Protein AF-A0A367ZP19-F1 (afdb_monomer)

Secondary structure (DSSP, 8-state):
-----------------SS-HHHHHHHHHSSSTTSS-------------------SS-----------S--EEEEEEEEETTT--B-TT-EEEEEETTEEEEEEE--TTSEEEEEEEPSEEEEEEE-TT-SSB--EEEEEEE---TT---EEE--EEEPB-

Nearest PDB structures (foldseek):
  4v4d-assembly1_B  TM=8.999E-01  e=9.297E-07  Pelobacter acidigallici
  8bdw-assembly1_H-2  TM=8.308E-01  e=8.104E-06  Lactiplantibacillus plantarum
  3is1-assembly1_X  TM=8.082E-01  e=1.141E-05  Staphylococcus saprophyticus subsp. saprophyticus ATCC 15305 = NCTC 7292
  1nkg-assembly1_A  TM=7.065E-01  e=1.114E-04  Aspergillus aculeatus
  2xhn-assembly2_A  TM=7.073E-01  e=1.180E-04  Aspergillus aculeatus

Organism: NCBI:txid2268124

Mean predicted aligned error: 18.34 Å

Radius of gyration: 28.97 Å; Cα contacts (8 Å, |Δi|>4): 233; chains: 1; bounding box: 70×67×67 Å

pLDDT: mean 71.38, std 22.92, range [34.75, 97.69]

Sequence (161 aa):
MPMKETAIFLQGDIMLGNRQHLIRLALGLFAIALFASILIGCKETRNELPVGVFTANGDYSPKHAVVGSGSYLIYGTVLASGTLAPAEAITVSLLSDGILIDKTRTSSDGTYFFDNLGQGTYDLRFAEDSTVFKSKTIYLSLFETSGVSPVLNYNILLEKR

Structure (mmCIF, N/CA/C/O backbone):
data_AF-A0A367ZP19-F1
#
_entry.id   AF-A0A367ZP19-F1
#
loop_
_atom_site.group_PDB
_atom_site.id
_atom_site.type_symbol
_atom_site.label_atom_id
_atom_site.label_alt_id
_atom_site.label_comp_id
_atom_site.label_asym_id
_atom_site.label_entity_id
_atom_site.label_seq_id
_atom_site.pdbx_PDB_ins_code
_atom_site.Cartn_x
_atom_site.Cartn_y
_atom_site.Cartn_z
_atom_site.occupancy
_atom_site.B_iso_or_equiv
_atom_site.auth_seq_id
_atom_site.auth_comp_id
_atom_site.auth_asym_id
_atom_site.auth_atom_id
_atom_site.pdbx_PDB_model_num
ATOM 1 N N . MET A 1 1 ? 38.537 12.573 46.830 1.00 44.69 1 MET A N 1
ATOM 2 C CA . MET A 1 1 ? 38.051 13.506 45.791 1.00 44.69 1 MET A CA 1
ATOM 3 C C . MET A 1 1 ? 36.544 13.313 45.661 1.00 44.69 1 MET A C 1
ATOM 5 O O . MET A 1 1 ? 36.154 12.254 45.186 1.00 44.69 1 MET A O 1
ATOM 9 N N . PRO A 1 2 ? 35.709 14.226 46.189 1.00 43.09 2 PRO A N 1
ATOM 10 C CA . PRO A 1 2 ? 34.251 14.090 46.180 1.00 43.09 2 PRO A CA 1
ATOM 11 C C . PRO A 1 2 ? 33.565 14.957 45.102 1.00 43.09 2 PRO A C 1
ATOM 13 O O . PRO A 1 2 ? 34.181 15.862 44.547 1.00 43.09 2 PRO A O 1
ATOM 16 N N . MET A 1 3 ? 32.257 14.711 44.944 1.00 34.75 3 MET A N 1
ATOM 17 C CA . MET A 1 3 ? 31.202 15.524 44.310 1.00 34.75 3 MET A CA 1
ATOM 18 C C . MET A 1 3 ? 30.982 15.413 42.793 1.00 34.75 3 MET A C 1
ATOM 20 O O . MET A 1 3 ? 31.764 15.910 41.989 1.00 34.75 3 MET A O 1
ATOM 24 N N . LYS A 1 4 ? 29.780 14.940 42.423 1.00 42.25 4 LYS A N 1
ATOM 25 C CA . LYS A 1 4 ? 28.610 15.830 42.265 1.00 42.25 4 LYS A CA 1
ATOM 26 C C . LYS A 1 4 ? 27.297 15.074 42.503 1.00 42.25 4 LYS A C 1
ATOM 28 O O . LYS A 1 4 ? 26.779 14.378 41.639 1.00 42.25 4 LYS A O 1
ATOM 33 N N . GLU A 1 5 ? 26.791 15.248 43.717 1.00 38.66 5 GLU A N 1
ATOM 34 C CA . GLU A 1 5 ? 25.384 15.115 44.088 1.00 38.66 5 GLU A CA 1
ATOM 35 C C . GLU A 1 5 ? 24.611 16.243 43.385 1.00 38.66 5 GLU A C 1
ATOM 37 O O . GLU A 1 5 ? 25.019 17.403 43.459 1.00 38.66 5 GLU A O 1
ATOM 42 N N . THR A 1 6 ? 23.529 15.926 42.671 1.00 42.78 6 THR A N 1
ATOM 43 C CA . THR A 1 6 ? 22.635 16.948 42.102 1.00 42.78 6 THR A CA 1
ATOM 44 C C . THR A 1 6 ? 21.457 17.100 43.051 1.00 42.78 6 THR A C 1
ATOM 46 O O . THR A 1 6 ? 20.494 16.339 42.997 1.00 42.78 6 THR A O 1
ATOM 49 N N . ALA A 1 7 ? 21.597 18.043 43.981 1.00 39.69 7 ALA A N 1
ATOM 50 C CA . ALA A 1 7 ? 20.577 18.388 44.955 1.00 39.69 7 ALA A CA 1
ATOM 51 C C . ALA A 1 7 ? 19.449 19.199 44.298 1.00 39.69 7 ALA A C 1
ATOM 53 O O . ALA A 1 7 ? 19.670 20.228 43.662 1.00 39.69 7 ALA A O 1
ATOM 54 N N . ILE A 1 8 ? 18.228 18.720 44.505 1.00 45.62 8 ILE A N 1
ATOM 55 C CA . ILE A 1 8 ? 16.966 19.444 44.359 1.00 45.62 8 ILE A CA 1
ATOM 56 C C . ILE A 1 8 ? 16.932 20.530 45.439 1.00 45.62 8 ILE A C 1
ATOM 58 O O . ILE A 1 8 ? 16.858 20.209 46.623 1.00 45.62 8 ILE A O 1
ATOM 62 N N . PHE A 1 9 ? 17.002 21.804 45.047 1.00 39.47 9 PHE A N 1
ATOM 63 C CA . PHE A 1 9 ? 16.859 22.925 45.976 1.00 39.47 9 PHE A CA 1
ATOM 64 C C . PHE A 1 9 ? 15.556 23.672 45.694 1.00 39.47 9 PHE A C 1
ATOM 66 O O . PHE A 1 9 ? 15.410 24.374 44.693 1.00 39.47 9 PHE A O 1
ATOM 73 N N . LEU A 1 10 ? 14.598 23.465 46.596 1.00 46.38 10 LEU A N 1
ATOM 74 C CA . LEU A 1 10 ? 13.432 24.314 46.777 1.00 46.38 10 LEU A CA 1
ATOM 75 C C . LEU A 1 10 ? 13.851 25.600 47.505 1.00 46.38 10 LEU A C 1
ATOM 77 O O . LEU A 1 10 ? 14.621 25.551 48.457 1.00 46.38 10 LEU A O 1
ATOM 81 N N . GLN A 1 11 ? 13.227 26.704 47.084 1.00 43.25 11 GLN A N 1
ATOM 82 C CA . GLN A 1 11 ? 13.079 28.000 47.763 1.00 43.25 11 GLN A CA 1
ATOM 83 C C . GLN A 1 11 ? 14.290 28.937 47.861 1.00 43.25 11 GLN A C 1
ATOM 85 O O . GLN A 1 11 ? 15.284 28.673 48.528 1.00 43.25 11 GLN A O 1
ATOM 90 N N . GLY A 1 12 ? 14.112 30.131 47.281 1.00 38.94 12 GLY A N 1
ATOM 91 C CA . GLY A 1 12 ? 15.025 31.249 47.481 1.00 38.94 12 GLY A CA 1
ATOM 92 C C . GLY A 1 12 ? 14.622 32.602 46.889 1.00 38.94 12 GLY A C 1
ATOM 93 O O . GLY A 1 12 ? 15.493 33.457 46.808 1.00 38.94 12 GLY A O 1
ATOM 94 N N . ASP A 1 13 ? 13.366 32.857 46.495 1.00 42.75 13 ASP A N 1
ATOM 95 C CA . ASP A 1 13 ? 12.973 34.216 46.089 1.00 42.75 13 ASP A CA 1
ATOM 96 C C . ASP A 1 13 ? 12.563 35.064 47.301 1.00 42.75 13 ASP A C 1
ATOM 98 O O . ASP A 1 13 ? 11.415 35.089 47.734 1.00 42.75 13 ASP A O 1
ATOM 102 N N . ILE A 1 14 ? 13.591 35.726 47.835 1.00 51.06 14 ILE A N 1
ATOM 103 C CA . ILE A 1 14 ? 13.647 37.153 48.178 1.00 51.06 14 ILE A CA 1
ATOM 104 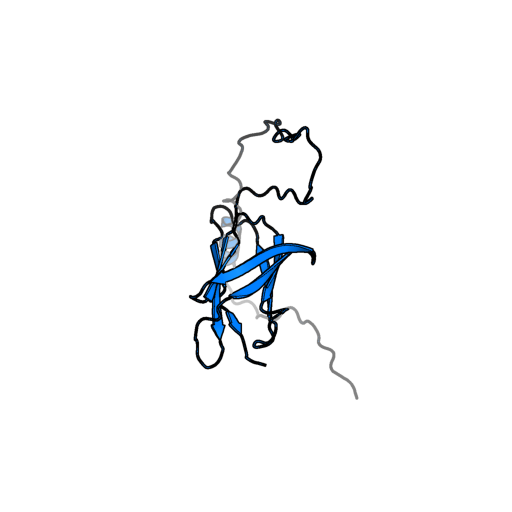C C . ILE A 1 14 ? 12.644 37.669 49.229 1.00 51.06 14 ILE A C 1
ATOM 106 O O . ILE A 1 14 ? 11.430 37.747 49.059 1.00 51.06 14 ILE A O 1
ATOM 110 N N . MET A 1 15 ? 13.257 38.142 50.314 1.00 39.00 15 MET A N 1
ATOM 111 C CA . MET A 1 15 ? 12.696 38.868 51.446 1.00 39.00 15 MET A CA 1
ATOM 112 C C . MET A 1 15 ? 11.758 40.023 51.047 1.00 39.00 15 MET A C 1
ATOM 114 O O . MET A 1 15 ? 12.161 41.020 50.455 1.00 39.00 15 MET A O 1
ATOM 118 N N . LEU A 1 16 ? 10.504 39.864 51.462 1.00 45.25 16 LEU A N 1
ATOM 119 C CA . LEU A 1 16 ? 9.524 40.845 51.938 1.00 45.25 16 LEU A CA 1
ATOM 120 C C . LEU A 1 16 ? 9.830 42.354 51.751 1.00 45.25 16 LEU A C 1
ATOM 122 O O . LEU A 1 16 ? 10.449 43.003 52.592 1.00 45.25 16 LEU A O 1
ATOM 126 N N . GLY A 1 17 ? 9.226 42.944 50.713 1.00 44.31 17 GLY A N 1
ATOM 127 C CA . GLY A 1 17 ? 8.990 44.384 50.562 1.00 44.31 17 GLY A CA 1
ATOM 128 C C . GLY A 1 17 ? 7.502 44.723 50.703 1.00 44.31 17 GLY A C 1
ATOM 129 O O . GLY A 1 17 ? 6.744 44.684 49.741 1.00 44.31 17 GLY A O 1
ATOM 130 N N . ASN A 1 18 ? 7.099 44.990 51.943 1.00 58.25 18 ASN A N 1
ATOM 131 C CA . ASN A 1 18 ? 5.910 45.700 52.432 1.00 58.25 18 ASN A CA 1
ATOM 132 C C . ASN A 1 18 ? 4.867 46.207 51.386 1.00 58.25 18 ASN A C 1
ATOM 134 O O . ASN A 1 18 ? 5.132 47.135 50.625 1.00 58.25 18 ASN A O 1
ATOM 138 N N . ARG A 1 19 ? 3.624 45.689 51.498 1.00 55.53 19 ARG A N 1
ATOM 139 C CA . ARG A 1 19 ? 2.331 46.169 50.926 1.00 55.53 19 ARG A CA 1
ATOM 140 C C . ARG A 1 19 ? 1.812 45.654 49.568 1.00 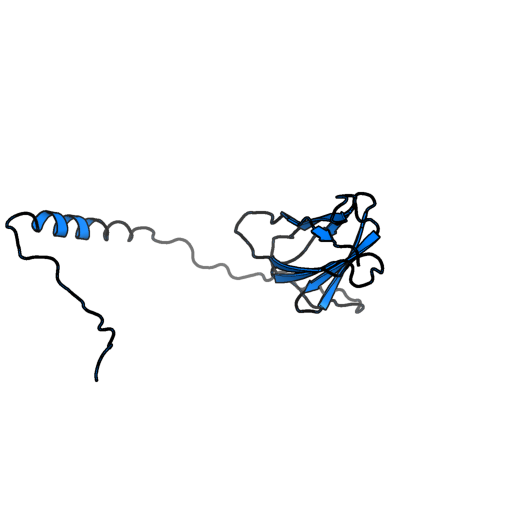55.53 19 ARG A C 1
ATOM 142 O O . ARG A 1 19 ? 0.869 46.242 49.055 1.00 55.53 19 ARG A O 1
ATOM 149 N N . GLN A 1 20 ? 2.297 44.538 49.015 1.00 55.34 20 GLN A N 1
ATOM 150 C CA . GLN A 1 20 ? 1.740 43.982 47.752 1.00 55.34 20 GLN A CA 1
ATOM 151 C C . GLN A 1 20 ? 1.109 42.574 47.863 1.00 55.34 20 GLN A C 1
ATOM 153 O O . GLN A 1 20 ? 0.597 42.038 46.882 1.00 55.34 20 GLN A O 1
ATOM 158 N N . HIS A 1 21 ? 1.080 41.965 49.056 1.00 53.28 21 HIS A N 1
ATOM 159 C CA . HIS A 1 21 ? 0.592 40.585 49.226 1.00 53.28 21 HIS A CA 1
ATOM 160 C C . HIS A 1 21 ? -0.932 40.422 49.321 1.00 53.28 21 HIS A C 1
ATOM 162 O O . HIS A 1 21 ? -1.431 39.326 49.076 1.00 53.28 21 HIS A O 1
ATOM 168 N N . LEU A 1 22 ? -1.689 41.483 49.613 1.00 53.25 22 LEU A N 1
ATOM 169 C CA . LEU A 1 22 ? -3.150 41.371 49.726 1.00 53.25 22 LEU A CA 1
ATOM 170 C C . LEU A 1 22 ? -3.839 41.198 48.360 1.00 53.25 22 LEU A C 1
ATOM 172 O O . LEU A 1 22 ? -4.858 40.521 48.271 1.00 53.25 22 LEU A O 1
ATOM 176 N N . ILE A 1 23 ? -3.251 41.723 47.279 1.00 55.53 23 ILE A N 1
ATOM 177 C CA . ILE A 1 23 ? -3.832 41.644 45.926 1.00 55.53 23 ILE A CA 1
ATOM 178 C C . ILE A 1 23 ? -3.690 40.228 45.339 1.00 55.53 23 ILE A C 1
ATOM 180 O O . ILE A 1 23 ? -4.587 39.745 44.650 1.00 55.53 23 ILE A O 1
ATOM 184 N N . ARG A 1 24 ? -2.598 39.516 45.661 1.00 51.19 24 ARG A N 1
ATOM 185 C CA . ARG A 1 24 ? -2.365 38.144 45.171 1.00 51.19 24 ARG A CA 1
ATOM 186 C C . ARG A 1 24 ? -3.235 37.091 45.868 1.00 51.19 24 ARG A C 1
ATOM 188 O O . ARG A 1 24 ? -3.579 36.103 45.231 1.00 51.19 24 ARG A O 1
ATOM 195 N N . LEU A 1 25 ? -3.636 37.309 47.125 1.00 51.09 25 LEU A N 1
ATOM 196 C CA . LEU A 1 25 ? -4.566 36.404 47.818 1.00 51.09 25 LEU A CA 1
ATOM 197 C C . LEU A 1 25 ? -6.011 36.539 47.297 1.00 51.09 25 LEU A C 1
ATOM 199 O O . LEU A 1 25 ? -6.733 35.548 47.235 1.00 51.09 25 LEU A O 1
ATOM 203 N N . ALA A 1 26 ? -6.422 37.744 46.882 1.00 54.09 26 ALA A N 1
ATOM 204 C CA . ALA A 1 26 ? -7.781 38.013 46.403 1.00 54.09 26 ALA A CA 1
ATOM 205 C C . ALA A 1 26 ? -8.062 37.442 44.998 1.00 54.09 26 ALA A C 1
ATOM 207 O O . ALA A 1 26 ? -9.173 36.986 44.736 1.00 54.09 26 ALA A O 1
ATOM 208 N N . LEU A 1 27 ? -7.062 37.406 44.107 1.00 53.88 27 LEU A N 1
ATOM 209 C CA . LEU A 1 27 ? -7.226 36.847 42.755 1.00 53.88 27 LEU A CA 1
ATOM 210 C C . LEU A 1 27 ? -7.367 35.314 42.747 1.00 53.88 27 LEU A C 1
ATOM 212 O O . LEU A 1 27 ? -8.049 34.766 41.886 1.00 53.88 27 LEU A O 1
ATOM 216 N N . GLY A 1 28 ? -6.749 34.619 43.709 1.00 48.53 28 GLY A N 1
ATOM 217 C CA . GLY A 1 28 ? -6.794 33.154 43.790 1.00 48.53 28 GLY A CA 1
ATOM 218 C C . GLY A 1 28 ? -8.154 32.596 44.222 1.00 48.53 28 GLY A C 1
ATOM 219 O O . GLY A 1 28 ? -8.543 31.516 43.786 1.00 48.53 28 GLY A O 1
ATOM 220 N N . LEU A 1 29 ? -8.910 33.341 45.035 1.00 53.97 29 LEU A N 1
ATOM 221 C CA . LEU A 1 29 ? -10.217 32.908 45.546 1.00 53.97 29 LEU A CA 1
ATOM 222 C C . LEU A 1 29 ? -11.370 33.113 44.545 1.00 53.97 29 LEU A C 1
ATOM 224 O O . LEU A 1 29 ? -12.403 32.463 44.678 1.00 53.97 29 LEU A O 1
ATOM 228 N N . PHE A 1 30 ? -11.202 33.955 43.518 1.00 50.69 30 PHE A N 1
ATOM 229 C CA . PHE A 1 30 ? -12.266 34.258 42.548 1.00 50.69 30 PHE A CA 1
ATOM 230 C C . PHE A 1 30 ? -12.394 33.217 41.415 1.00 50.69 30 PHE A C 1
ATOM 232 O O . PHE A 1 30 ? -13.433 33.138 40.768 1.00 50.69 30 PHE A O 1
ATOM 239 N N . ALA A 1 31 ? -11.377 32.376 41.187 1.00 48.72 31 ALA A N 1
ATOM 240 C CA . ALA A 1 31 ? -11.375 31.409 40.081 1.00 48.72 31 ALA A CA 1
ATOM 241 C C . ALA A 1 31 ? -12.068 30.066 40.397 1.00 48.72 31 ALA A C 1
ATOM 243 O O . ALA A 1 31 ? -12.399 29.318 39.481 1.00 48.72 31 ALA A O 1
ATOM 244 N N . ILE A 1 32 ? -12.310 29.743 41.672 1.00 53.06 32 ILE A N 1
ATOM 245 C CA . ILE A 1 32 ? -12.816 28.414 42.074 1.00 53.06 32 ILE A CA 1
ATOM 246 C C . ILE A 1 32 ? -14.356 28.387 42.147 1.00 53.06 32 ILE A C 1
ATOM 248 O O . ILE A 1 32 ? -14.971 27.327 42.077 1.00 53.06 32 ILE A O 1
ATOM 252 N N . ALA A 1 33 ? -15.008 29.552 42.200 1.00 51.00 33 ALA A N 1
ATOM 253 C CA . ALA A 1 33 ? -16.459 29.664 42.360 1.00 51.00 33 ALA A CA 1
ATOM 254 C C . ALA A 1 33 ? -17.266 29.692 41.042 1.00 51.00 33 ALA A C 1
ATOM 256 O O . ALA A 1 33 ? -18.475 29.900 41.092 1.00 51.00 33 ALA A O 1
ATOM 257 N N . LEU A 1 34 ? -16.642 29.477 39.871 1.00 51.88 34 LEU A N 1
ATOM 258 C CA . LEU A 1 34 ? -17.338 29.533 38.570 1.00 51.88 34 LEU A CA 1
ATOM 259 C C . LEU A 1 34 ? -17.569 28.165 37.902 1.00 51.88 34 LEU A C 1
ATOM 261 O O . LEU A 1 34 ? -18.175 28.108 36.839 1.00 51.88 34 LEU A O 1
ATOM 265 N N . PHE A 1 35 ? -17.152 27.054 38.518 1.00 50.06 35 PHE A N 1
ATOM 266 C CA . PHE A 1 35 ? -17.234 25.723 37.891 1.00 50.06 35 PHE A CA 1
ATOM 267 C C . PHE A 1 35 ? -18.169 24.722 38.589 1.00 50.06 35 PHE A C 1
ATOM 269 O O . PHE A 1 35 ? -18.063 23.520 38.367 1.00 50.06 35 PHE A O 1
ATOM 276 N N . ALA A 1 36 ? -19.103 25.196 39.421 1.00 51.03 36 ALA A N 1
ATOM 277 C CA . ALA A 1 36 ? -20.026 24.332 40.168 1.00 51.03 36 ALA A CA 1
ATOM 278 C C . ALA A 1 36 ? -21.485 24.347 39.661 1.00 51.03 36 ALA A C 1
ATOM 280 O O . ALA A 1 36 ? -22.369 23.864 40.363 1.00 51.03 36 ALA A O 1
ATOM 281 N N . SER A 1 37 ? -21.759 24.864 38.455 1.00 56.12 37 SER A N 1
ATOM 282 C CA . SER A 1 37 ? -23.143 25.137 38.018 1.00 56.12 37 SER A CA 1
ATOM 283 C C . SER A 1 37 ? -23.558 24.541 36.669 1.00 56.12 37 SER A C 1
ATOM 285 O O . SER A 1 37 ? -24.309 25.180 35.939 1.00 56.12 37 SER A O 1
ATOM 287 N N . ILE A 1 38 ? -23.164 23.308 36.336 1.00 60.28 38 ILE A N 1
ATOM 288 C CA . ILE A 1 38 ? -23.931 22.533 35.340 1.00 60.28 38 ILE A CA 1
ATOM 289 C C . ILE A 1 38 ? -24.377 21.216 35.971 1.00 60.28 38 ILE A C 1
ATOM 291 O O . ILE A 1 38 ? -23.698 20.194 35.947 1.00 60.28 38 ILE A O 1
ATOM 295 N N . LEU A 1 39 ? -25.547 21.310 36.595 1.00 55.22 39 LEU A N 1
ATOM 296 C CA . LEU A 1 39 ? -26.386 20.212 37.039 1.00 55.22 39 LEU A CA 1
ATOM 297 C C . LEU A 1 39 ? -27.153 19.621 35.838 1.00 55.22 39 LEU A C 1
ATOM 299 O O . LEU A 1 39 ? -27.763 20.359 35.077 1.00 55.22 39 LEU A O 1
ATOM 303 N N . ILE A 1 40 ? -27.192 18.285 35.791 1.00 58.59 40 ILE A N 1
ATOM 304 C CA . ILE A 1 40 ? -28.365 17.433 35.497 1.00 58.59 40 ILE A CA 1
ATOM 305 C C . ILE A 1 40 ? -28.955 17.438 34.070 1.00 58.59 40 ILE A C 1
ATOM 307 O O . ILE A 1 40 ? -29.618 18.372 33.637 1.00 58.59 40 ILE A O 1
ATOM 311 N N . GLY A 1 41 ? -28.889 16.254 33.446 1.00 51.09 41 GLY A N 1
ATOM 312 C CA . GLY A 1 41 ? -29.805 15.763 32.405 1.00 51.09 41 GLY A CA 1
ATOM 313 C C . GLY A 1 41 ? -29.080 14.788 31.469 1.00 51.09 41 GLY A C 1
ATOM 314 O O . GLY A 1 41 ? -28.145 15.193 30.801 1.00 51.09 41 GLY A O 1
ATOM 315 N N . CYS A 1 42 ? -29.363 13.491 31.360 1.00 46.19 42 CYS A N 1
ATOM 316 C CA . CYS A 1 42 ? -30.402 12.618 31.897 1.00 46.19 42 CYS A CA 1
ATOM 317 C C . CYS A 1 42 ? -29.780 11.251 32.228 1.00 46.19 42 CYS A C 1
ATOM 319 O O . CYS A 1 42 ? -28.817 10.823 31.593 1.00 46.19 42 CYS A O 1
ATOM 321 N N . LYS A 1 43 ? -30.369 10.537 33.189 1.00 48.56 43 LYS A N 1
ATOM 322 C CA . LYS A 1 43 ? -30.133 9.104 33.377 1.00 48.56 43 LYS A CA 1
ATOM 323 C C . LYS A 1 43 ? -31.063 8.312 32.442 1.00 48.56 43 LYS A C 1
ATOM 325 O O . LYS A 1 43 ? -32.261 8.551 32.456 1.00 48.56 43 LYS A O 1
ATOM 330 N N . GLU A 1 44 ? -30.463 7.348 31.744 1.00 51.78 44 GLU A N 1
ATOM 331 C CA . GLU A 1 44 ? -30.982 6.013 31.386 1.00 51.78 44 GLU A CA 1
ATOM 332 C C . GLU A 1 44 ? -32.058 5.861 30.286 1.00 51.78 44 GLU A C 1
ATOM 334 O O . GLU A 1 44 ? -33.251 5.997 30.520 1.00 51.78 44 GLU A O 1
ATOM 339 N N . THR A 1 45 ? -31.615 5.355 29.129 1.00 38.97 45 THR A N 1
ATOM 340 C CA . THR A 1 45 ? -32.307 4.284 28.389 1.00 38.97 45 THR A CA 1
ATOM 341 C C . THR A 1 45 ? -31.267 3.242 27.990 1.00 38.97 45 THR A C 1
ATOM 343 O O . THR A 1 45 ? -30.373 3.516 27.191 1.00 38.97 45 THR A O 1
ATOM 346 N N . ARG A 1 46 ? -31.353 2.053 28.596 1.00 52.75 46 ARG A N 1
ATOM 347 C CA . ARG A 1 46 ? -30.743 0.837 28.048 1.00 52.75 46 ARG A CA 1
ATOM 348 C C . 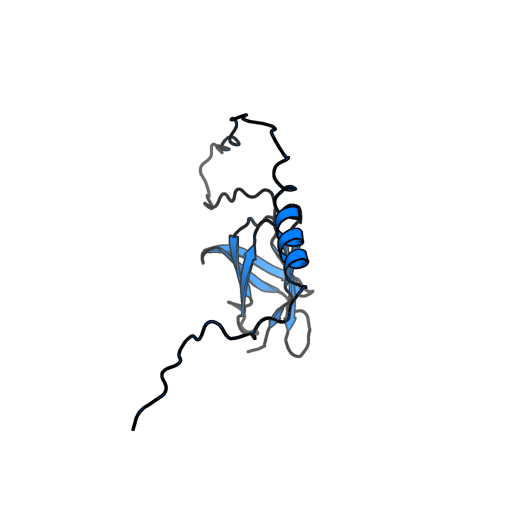ARG A 1 46 ? -31.659 0.282 26.958 1.00 52.75 46 ARG A C 1
ATOM 350 O O . ARG A 1 46 ? -32.871 0.456 27.061 1.00 52.75 46 ARG A O 1
ATOM 357 N N . ASN A 1 47 ? -31.048 -0.466 26.038 1.00 44.03 47 ASN A N 1
ATOM 358 C CA . ASN A 1 47 ? -31.624 -1.251 24.935 1.00 44.03 47 ASN A CA 1
ATOM 359 C C . ASN A 1 47 ? -31.642 -0.438 23.623 1.00 44.03 47 ASN A C 1
ATOM 361 O O . ASN A 1 47 ? -32.224 0.633 23.578 1.00 44.03 47 ASN A O 1
ATOM 365 N N . GLU A 1 48 ? -30.990 -0.847 22.531 1.00 48.53 48 GLU A N 1
ATOM 366 C CA . GLU A 1 48 ? -30.736 -2.209 22.045 1.00 48.53 48 GLU A CA 1
ATOM 367 C C . GLU A 1 48 ? -29.355 -2.313 21.368 1.00 48.53 48 GLU A C 1
ATOM 369 O O . GLU A 1 48 ? -28.932 -1.425 20.630 1.00 48.53 48 GLU A O 1
ATOM 374 N N . LEU A 1 49 ? -28.641 -3.411 21.634 1.00 47.94 49 LEU A N 1
ATOM 375 C CA . LEU A 1 49 ? -27.484 -3.835 20.841 1.00 47.94 49 LEU A CA 1
ATOM 376 C C . LEU A 1 49 ? -27.959 -4.038 19.393 1.00 47.94 49 LEU A C 1
ATOM 378 O O . LEU A 1 49 ? -29.003 -4.674 19.222 1.00 47.94 49 LEU A O 1
ATOM 382 N N . PRO A 1 50 ? -27.242 -3.573 18.353 1.00 47.16 50 PRO A N 1
ATOM 383 C CA . PRO A 1 50 ? -27.594 -3.956 16.998 1.00 47.16 50 PRO A CA 1
ATOM 384 C C . PRO A 1 50 ? -27.548 -5.481 16.903 1.00 47.16 50 PRO A C 1
ATOM 386 O O . PRO A 1 50 ? -26.539 -6.128 17.191 1.00 47.16 50 PRO A O 1
ATOM 389 N N . VAL A 1 51 ? -28.715 -6.024 16.573 1.00 41.88 51 VAL A N 1
ATOM 390 C CA . VAL A 1 51 ? -29.007 -7.430 16.340 1.00 41.88 51 VAL A CA 1
ATOM 391 C C . VAL A 1 51 ? -27.893 -8.037 15.496 1.00 41.88 51 VAL A C 1
ATOM 393 O O . VAL A 1 51 ? -27.588 -7.550 14.408 1.00 41.88 51 VAL A O 1
ATOM 396 N N . GLY A 1 52 ? -27.282 -9.107 16.007 1.00 43.47 52 GLY A N 1
ATOM 397 C CA . GLY A 1 52 ? -26.363 -9.915 15.222 1.00 43.47 52 GLY A CA 1
ATOM 398 C C . GLY A 1 52 ? -27.061 -10.363 13.942 1.00 43.47 52 GLY A C 1
ATOM 399 O O . GLY A 1 52 ? -28.093 -11.032 13.991 1.00 43.47 52 GLY A O 1
ATOM 400 N N . VAL A 1 53 ? -26.512 -9.977 12.793 1.00 38.91 53 VAL A N 1
ATOM 401 C CA . VAL A 1 53 ? -26.946 -10.512 11.506 1.00 38.91 53 VAL A CA 1
ATOM 402 C C . VAL A 1 53 ? -26.443 -11.951 11.438 1.00 38.91 53 VAL A C 1
ATOM 404 O O . VAL A 1 53 ? -25.266 -12.202 11.192 1.00 38.91 53 VAL A O 1
ATOM 407 N N . PHE A 1 54 ? -27.334 -12.906 11.699 1.00 40.56 54 PHE A N 1
ATOM 408 C CA . PHE A 1 54 ? -27.113 -14.302 11.349 1.00 40.56 54 PHE A CA 1
ATOM 409 C C . PHE A 1 54 ? -27.350 -14.448 9.846 1.00 40.56 54 PHE A C 1
ATOM 411 O O . PHE A 1 54 ? -28.491 -14.429 9.386 1.00 40.56 54 PHE A O 1
ATOM 418 N N . THR A 1 55 ? -26.284 -14.603 9.067 1.00 40.84 55 THR A N 1
ATOM 419 C CA . THR A 1 55 ? -26.391 -15.174 7.724 1.00 40.84 55 THR A CA 1
ATOM 420 C C . THR A 1 55 ? -26.480 -16.695 7.860 1.00 40.84 55 THR A C 1
ATOM 422 O O . THR A 1 55 ? -25.630 -17.343 8.466 1.00 40.84 55 THR A O 1
ATOM 425 N N . ALA A 1 56 ? -27.563 -17.272 7.340 1.00 40.69 56 ALA A N 1
ATOM 426 C CA . ALA A 1 56 ? -27.959 -18.674 7.503 1.00 40.69 56 ALA A CA 1
ATOM 427 C C . ALA A 1 56 ? -27.143 -19.674 6.655 1.00 40.69 56 ALA A C 1
ATOM 429 O O . ALA A 1 56 ? -27.604 -20.773 6.356 1.00 40.69 56 ALA A O 1
ATOM 430 N N . ASN A 1 57 ? -25.934 -19.315 6.239 1.00 39.72 57 ASN A N 1
ATOM 431 C CA . ASN A 1 57 ? -25.185 -20.067 5.245 1.00 39.72 57 ASN A CA 1
ATOM 432 C C . ASN A 1 57 ? -23.698 -19.862 5.521 1.00 39.72 57 ASN A C 1
ATOM 434 O O . ASN A 1 57 ? -23.091 -18.898 5.066 1.00 39.72 57 ASN A O 1
ATOM 438 N N . GLY A 1 58 ? -23.155 -20.750 6.356 1.00 48.28 58 GLY A N 1
ATOM 439 C CA . GLY A 1 58 ? -21.772 -20.719 6.803 1.00 48.28 58 GLY A CA 1
ATOM 440 C C . GLY A 1 58 ? -20.782 -20.956 5.673 1.00 48.28 58 GLY A C 1
ATOM 441 O O . GLY A 1 58 ? -20.382 -22.093 5.457 1.00 48.28 58 GLY A O 1
ATOM 442 N N . ASP A 1 59 ? -20.331 -19.883 5.028 1.00 40.78 59 ASP A N 1
ATOM 443 C CA . ASP A 1 59 ? -19.066 -19.905 4.306 1.00 40.78 59 ASP A CA 1
ATOM 444 C C . ASP A 1 59 ? -18.407 -18.516 4.258 1.00 40.78 59 ASP A C 1
ATOM 446 O O . ASP A 1 59 ? -19.013 -17.524 3.858 1.00 40.78 59 ASP A O 1
ATOM 450 N N . TYR A 1 60 ? -17.146 -18.504 4.703 1.00 39.81 60 TYR A N 1
ATOM 451 C CA . TYR A 1 60 ? -16.157 -17.418 4.802 1.00 39.81 60 TYR A CA 1
ATOM 452 C C . TYR A 1 60 ? -16.395 -16.279 5.810 1.00 39.81 60 TYR A C 1
ATOM 454 O O . TYR A 1 60 ? -17.095 -15.297 5.590 1.00 39.81 60 TYR A O 1
ATOM 462 N N . SER A 1 61 ? -15.668 -16.399 6.925 1.00 41.44 61 SER A N 1
ATOM 463 C CA . SER A 1 61 ? -15.493 -15.401 7.975 1.00 41.44 61 SER A CA 1
ATOM 464 C C . SER A 1 61 ? -14.101 -14.768 7.870 1.00 41.44 61 SER A C 1
ATOM 466 O O . SER A 1 61 ? -13.110 -15.465 8.092 1.00 41.44 61 SER A O 1
ATOM 468 N N . PRO A 1 62 ? -13.990 -13.450 7.645 1.00 43.94 62 PRO A N 1
ATOM 469 C CA . PRO A 1 62 ? -12.982 -12.646 8.306 1.00 43.94 62 PRO A CA 1
ATOM 470 C C . PRO A 1 62 ? -13.572 -12.173 9.640 1.00 43.94 62 PRO A C 1
ATOM 472 O O . PRO A 1 62 ? -14.418 -11.280 9.709 1.00 43.94 62 PRO A O 1
ATOM 475 N N . LYS A 1 63 ? -13.148 -12.814 10.732 1.00 48.00 63 LYS A N 1
ATOM 476 C CA . LYS A 1 63 ? -13.357 -12.300 12.086 1.00 48.00 63 LYS A CA 1
ATOM 477 C C . LYS A 1 63 ? -12.554 -11.009 12.247 1.00 48.00 63 LYS A C 1
ATOM 479 O O . LYS A 1 63 ? -11.395 -11.088 12.612 1.00 48.00 63 LYS A O 1
ATOM 484 N N . HIS A 1 64 ? -13.191 -9.866 12.013 1.00 45.69 64 HIS A N 1
ATOM 485 C CA . HIS A 1 64 ? -12.991 -8.611 12.744 1.00 45.69 64 HIS A CA 1
ATOM 486 C C . HIS A 1 64 ? -14.217 -7.725 12.496 1.00 45.69 64 HIS A C 1
ATOM 488 O O . HIS A 1 64 ? -14.286 -6.964 11.538 1.00 45.69 64 HIS A O 1
ATOM 494 N N . ALA A 1 65 ? -15.224 -7.853 13.360 1.00 39.53 65 ALA A N 1
ATOM 495 C CA . ALA A 1 65 ? -16.271 -6.850 13.461 1.00 39.53 65 ALA A CA 1
ATOM 496 C C . ALA A 1 65 ? -15.676 -5.640 14.193 1.00 39.53 65 ALA A C 1
ATOM 498 O O . ALA A 1 65 ? -15.554 -5.665 15.418 1.00 39.53 65 ALA A O 1
ATOM 499 N N . VAL A 1 66 ? -15.268 -4.603 13.461 1.00 41.91 66 VAL A N 1
ATOM 500 C CA . VAL A 1 66 ? -14.971 -3.307 14.078 1.00 41.91 66 VAL A CA 1
ATOM 501 C C . VAL A 1 66 ? -16.285 -2.548 14.200 1.00 41.91 66 VAL A C 1
ATOM 503 O O . VAL A 1 66 ? -16.864 -2.099 13.215 1.00 41.91 66 VAL A O 1
ATOM 506 N N . VAL A 1 67 ? -16.771 -2.432 15.434 1.00 40.22 67 VAL A N 1
ATOM 507 C CA . VAL A 1 67 ? -17.741 -1.405 15.810 1.00 40.22 67 VAL A CA 1
ATOM 508 C C . VAL A 1 67 ? -16.982 -0.080 15.820 1.00 40.22 67 VAL A C 1
ATOM 510 O O . VAL A 1 67 ? -16.134 0.142 16.680 1.00 40.22 67 VAL A O 1
ATOM 513 N N . GLY A 1 68 ? -17.268 0.758 14.832 1.00 45.56 68 GLY A N 1
ATOM 514 C CA . GLY A 1 68 ? -16.796 2.132 14.717 1.00 45.56 68 GLY A CA 1
ATOM 515 C C . GLY A 1 68 ? -17.551 2.779 13.566 1.00 45.56 68 GLY A C 1
ATOM 516 O O . GLY A 1 68 ? -17.370 2.410 12.407 1.00 45.56 68 GLY A O 1
ATOM 517 N N . SER A 1 69 ? -18.498 3.656 13.880 1.00 47.94 69 SER A N 1
ATOM 518 C CA . SER A 1 69 ? -19.295 4.386 12.892 1.00 47.94 69 SER A CA 1
ATOM 519 C C . SER A 1 69 ? -18.450 5.519 12.309 1.00 47.94 69 SER A C 1
ATOM 521 O O . SER A 1 69 ? -18.656 6.696 12.592 1.00 47.94 69 SER A O 1
ATOM 523 N N . GLY A 1 70 ? -17.481 5.123 11.489 1.00 56.31 70 GLY A N 1
ATOM 524 C CA . GLY A 1 70 ? -16.589 5.980 10.728 1.00 56.31 70 GLY A CA 1
ATOM 525 C C . GLY A 1 70 ? -15.767 5.111 9.788 1.00 56.31 70 GLY A C 1
ATOM 526 O O . GLY A 1 70 ? -14.736 4.586 10.183 1.00 56.31 70 GLY A O 1
ATOM 527 N N . SER A 1 71 ? -16.232 4.922 8.553 1.00 76.19 71 SER A N 1
ATOM 528 C CA . SER A 1 71 ? -15.443 4.270 7.506 1.00 76.19 71 SER A CA 1
ATOM 529 C C . SER A 1 71 ? -14.264 5.175 7.136 1.00 76.19 71 SER A C 1
ATOM 531 O O . SER A 1 71 ? -14.462 6.293 6.655 1.00 76.19 71 SER A O 1
ATOM 533 N N . TYR A 1 72 ? -13.040 4.709 7.369 1.00 85.19 72 TYR A N 1
ATOM 534 C CA . TYR A 1 72 ? -11.815 5.396 6.964 1.00 85.19 72 TYR A CA 1
ATOM 535 C C . TYR A 1 72 ? -11.532 5.112 5.485 1.00 85.19 72 TYR A C 1
ATOM 537 O O . TYR A 1 72 ? -11.792 4.013 4.989 1.00 85.19 72 TYR A O 1
ATOM 545 N N . LEU A 1 73 ? -10.973 6.109 4.798 1.00 87.25 73 LEU A N 1
ATOM 546 C CA . LEU A 1 73 ? -10.468 5.991 3.430 1.00 87.25 73 LEU A CA 1
ATOM 547 C C . LEU A 1 73 ? -8.978 6.305 3.447 1.00 87.25 73 LEU A C 1
ATOM 549 O O . LEU A 1 73 ? -8.584 7.413 3.807 1.00 87.25 73 LEU A O 1
ATOM 553 N N . ILE A 1 74 ? -8.158 5.359 3.013 1.00 91.44 74 ILE A N 1
ATOM 554 C CA . ILE A 1 74 ? -6.747 5.586 2.723 1.00 91.44 74 ILE A CA 1
ATOM 555 C C . ILE A 1 74 ? -6.603 5.660 1.215 1.00 91.44 74 ILE A C 1
ATOM 557 O O . ILE A 1 74 ? -7.079 4.787 0.505 1.00 91.44 74 ILE A O 1
ATOM 561 N N . TYR A 1 75 ? -5.928 6.677 0.712 1.00 93.19 75 TYR A N 1
ATOM 562 C CA . TYR A 1 75 ? -5.622 6.801 -0.704 1.00 93.19 75 TYR A CA 1
ATOM 563 C C . TYR A 1 75 ? -4.277 7.485 -0.884 1.00 93.19 75 TYR A C 1
ATOM 565 O O . TYR A 1 75 ? -3.723 8.068 0.050 1.00 93.19 75 TYR A O 1
ATOM 573 N N . GLY A 1 76 ? -3.729 7.406 -2.084 1.00 93.56 76 GLY A N 1
ATOM 574 C CA . GLY A 1 76 ? -2.472 8.063 -2.378 1.00 93.56 76 GLY A CA 1
ATOM 575 C C . GLY A 1 76 ? -1.944 7.718 -3.749 1.00 93.56 76 GLY A C 1
ATOM 576 O O . GLY A 1 76 ? -2.602 7.059 -4.554 1.00 93.56 76 GLY A O 1
ATOM 577 N N . THR A 1 77 ? -0.728 8.181 -3.999 1.00 94.44 77 THR A N 1
ATOM 578 C CA . THR A 1 77 ? 0.014 7.919 -5.231 1.00 94.44 77 THR A CA 1
ATOM 579 C C . THR A 1 77 ? 1.361 7.295 -4.921 1.00 94.44 77 THR A C 1
ATOM 581 O O . THR A 1 77 ? 2.010 7.627 -3.927 1.00 94.44 77 THR A O 1
ATOM 584 N N . VAL A 1 78 ? 1.803 6.395 -5.789 1.00 97.38 78 VAL A N 1
ATOM 585 C CA . VAL A 1 78 ? 3.128 5.790 -5.743 1.00 97.38 78 VAL A CA 1
ATOM 586 C C . VAL A 1 78 ? 3.917 6.277 -6.949 1.00 97.38 78 VAL A C 1
ATOM 588 O O . VAL A 1 78 ? 3.496 6.091 -8.089 1.00 97.38 78 VAL A O 1
ATOM 591 N N . LEU A 1 79 ? 5.076 6.884 -6.703 1.00 97.06 79 LEU A N 1
ATOM 592 C CA . LEU A 1 79 ? 5.975 7.373 -7.745 1.00 97.06 79 LEU A CA 1
ATOM 593 C C . LEU A 1 79 ? 7.360 6.735 -7.612 1.00 97.06 79 LEU A C 1
ATOM 595 O O . LEU A 1 79 ? 7.832 6.413 -6.517 1.00 97.06 79 LEU A O 1
ATOM 599 N N . ALA A 1 80 ? 8.053 6.601 -8.736 1.00 96.75 80 ALA A N 1
ATOM 600 C CA . ALA A 1 80 ? 9.443 6.180 -8.771 1.00 96.75 80 ALA A CA 1
ATOM 601 C C . ALA A 1 80 ? 10.366 7.325 -8.327 1.00 96.75 80 ALA A C 1
ATOM 603 O O . ALA A 1 80 ? 10.417 8.386 -8.957 1.00 96.75 80 ALA A O 1
ATOM 604 N N 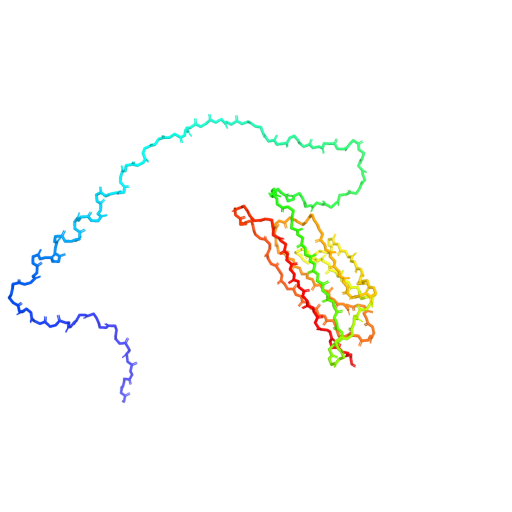. SER A 1 81 ? 11.152 7.092 -7.278 1.00 95.19 81 SER A N 1
ATOM 605 C CA . SER A 1 81 ? 12.154 8.041 -6.795 1.00 95.19 81 SER A CA 1
ATOM 606 C C . SER A 1 81 ? 13.137 8.416 -7.914 1.00 95.19 81 SER A C 1
ATOM 608 O O . SER A 1 81 ? 13.524 7.581 -8.735 1.00 95.19 81 SER A O 1
ATOM 610 N N . GLY A 1 82 ? 13.496 9.698 -7.987 1.00 92.81 82 GLY A N 1
ATOM 611 C CA . GLY A 1 82 ? 14.385 10.271 -9.003 1.00 92.81 82 GLY A CA 1
ATOM 612 C C . GLY A 1 82 ? 13.692 10.717 -10.294 1.00 92.81 82 GLY A C 1
ATOM 613 O O . GLY A 1 82 ? 14.029 11.772 -10.817 1.00 92.81 82 GLY A O 1
ATOM 614 N N . THR A 1 83 ? 12.703 9.964 -10.786 1.00 94.31 83 THR A N 1
ATOM 615 C CA . THR A 1 83 ? 11.943 10.358 -11.996 1.00 94.31 83 THR A CA 1
ATOM 616 C C . THR A 1 83 ? 10.600 11.004 -11.684 1.00 94.31 83 THR A C 1
ATOM 618 O O . THR A 1 83 ? 10.062 11.709 -12.529 1.00 94.31 83 THR A O 1
ATOM 621 N N . LEU A 1 84 ? 10.052 10.742 -10.490 1.00 94.88 84 LEU A N 1
ATOM 622 C CA . LEU A 1 84 ? 8.688 11.099 -10.088 1.00 94.88 84 LEU A CA 1
ATOM 623 C C . LEU A 1 84 ? 7.608 10.586 -11.057 1.00 94.88 84 LEU A C 1
ATOM 625 O O . LEU A 1 84 ? 6.473 11.047 -11.019 1.00 94.88 84 LEU A O 1
ATOM 629 N N . ALA A 1 85 ? 7.951 9.616 -11.908 1.00 95.56 85 ALA A N 1
ATOM 630 C CA . ALA A 1 85 ? 7.000 8.956 -12.782 1.00 95.56 85 ALA A CA 1
ATOM 631 C C . ALA A 1 85 ? 6.067 8.053 -11.957 1.00 95.56 85 ALA A C 1
ATOM 633 O O . ALA A 1 85 ? 6.537 7.442 -10.987 1.00 95.56 85 ALA A O 1
ATOM 634 N N . PRO A 1 86 ? 4.788 7.922 -12.345 1.00 96.50 86 PRO A N 1
ATOM 635 C CA . PRO A 1 86 ? 3.871 6.966 -11.743 1.00 96.50 86 PRO A CA 1
ATOM 636 C C . PRO A 1 86 ? 4.435 5.550 -11.712 1.00 96.50 86 PRO A C 1
ATOM 638 O O . PRO A 1 86 ? 4.934 5.039 -12.716 1.00 96.50 86 PRO A O 1
ATOM 641 N N . ALA A 1 87 ? 4.359 4.912 -10.549 1.00 95.25 87 ALA A N 1
ATOM 642 C CA . ALA A 1 87 ? 4.675 3.503 -10.412 1.00 95.25 87 ALA A CA 1
ATOM 643 C C . ALA A 1 87 ? 3.380 2.703 -10.591 1.00 95.25 87 ALA A C 1
ATOM 645 O O . ALA A 1 87 ? 2.595 2.557 -9.656 1.00 95.25 87 ALA A O 1
ATOM 646 N N . GLU A 1 88 ? 3.154 2.218 -11.808 1.00 95.81 88 GLU A N 1
ATOM 647 C CA . GLU A 1 88 ? 1.989 1.413 -12.181 1.00 95.81 88 GLU A CA 1
ATOM 648 C C . GLU A 1 88 ? 2.123 -0.050 -11.735 1.00 95.81 88 GLU A C 1
ATOM 650 O O . GLU A 1 88 ? 3.227 -0.598 -11.644 1.00 95.81 88 GLU A O 1
ATOM 655 N N . ALA A 1 89 ? 0.976 -0.692 -11.491 1.00 94.75 89 ALA A N 1
ATOM 656 C CA . ALA A 1 89 ? 0.837 -2.117 -11.211 1.00 94.75 89 ALA A CA 1
ATOM 657 C C . ALA A 1 89 ? 1.673 -2.607 -10.017 1.00 94.75 89 ALA A C 1
ATOM 659 O O . ALA A 1 89 ? 2.026 -3.790 -9.944 1.00 94.75 89 ALA A O 1
ATOM 660 N N . ILE A 1 90 ? 1.960 -1.724 -9.064 1.00 97.25 90 ILE A N 1
ATOM 661 C CA . ILE A 1 90 ? 2.640 -2.043 -7.813 1.00 97.25 90 ILE A CA 1
ATOM 662 C C . ILE A 1 90 ? 1.638 -2.651 -6.847 1.00 97.25 90 ILE A C 1
ATOM 664 O O . ILE A 1 90 ? 0.607 -2.050 -6.562 1.00 97.25 90 ILE A O 1
ATOM 668 N N . THR A 1 91 ? 1.960 -3.828 -6.315 1.00 96.44 91 THR A N 1
ATOM 669 C CA . THR A 1 91 ? 1.176 -4.455 -5.252 1.00 96.44 91 THR A CA 1
ATOM 670 C C . THR A 1 91 ? 1.267 -3.616 -3.976 1.00 96.44 91 THR A C 1
ATOM 672 O O . THR A 1 91 ? 2.368 -3.333 -3.486 1.00 96.44 91 THR A O 1
ATOM 675 N N . VAL A 1 92 ? 0.103 -3.242 -3.445 1.00 97.31 92 VAL A N 1
ATOM 676 C CA . VAL A 1 92 ? -0.065 -2.581 -2.151 1.00 97.31 92 VAL A CA 1
ATOM 677 C C . VAL A 1 92 ? -0.898 -3.498 -1.264 1.00 97.31 92 VAL A C 1
ATOM 679 O O . VAL A 1 92 ? -2.055 -3.785 -1.568 1.00 97.31 92 VAL A O 1
ATOM 682 N N . SER A 1 93 ? -0.299 -3.984 -0.185 1.00 95.38 93 SER A N 1
ATOM 683 C CA . SER A 1 93 ? -0.932 -4.855 0.803 1.00 95.38 93 SER A CA 1
ATOM 684 C C . SER A 1 93 ? -1.323 -4.028 2.024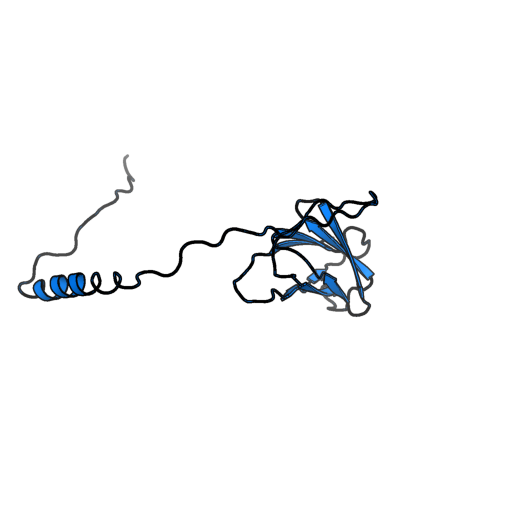 1.00 95.38 93 SER A C 1
ATOM 686 O O . SER A 1 93 ? -0.482 -3.303 2.560 1.00 95.38 93 SER A O 1
ATOM 688 N N . LEU A 1 94 ? -2.562 -4.171 2.487 1.00 95.00 94 LEU A N 1
ATOM 689 C CA . LEU A 1 94 ? -3.036 -3.614 3.748 1.00 95.00 94 LEU A CA 1
ATOM 690 C C . LEU A 1 94 ? -3.143 -4.739 4.777 1.00 95.00 94 LEU A C 1
ATOM 692 O O . LEU A 1 94 ? -3.864 -5.721 4.575 1.00 95.00 94 LEU A O 1
ATOM 696 N N . LEU A 1 95 ? -2.425 -4.600 5.886 1.00 94.62 95 LEU A N 1
ATOM 697 C CA . LEU A 1 95 ? -2.463 -5.550 6.987 1.00 94.62 95 LEU A CA 1
ATOM 698 C C . LEU A 1 95 ? -2.996 -4.884 8.248 1.00 94.62 95 LEU A C 1
ATOM 700 O O . LEU A 1 95 ? -2.770 -3.698 8.458 1.00 94.62 95 LEU A O 1
ATOM 704 N N . SER A 1 96 ? -3.651 -5.662 9.102 1.00 91.00 96 SER A N 1
ATOM 705 C CA . SER A 1 96 ? -4.012 -5.272 10.464 1.00 91.00 96 SER A CA 1
ATOM 706 C C . SER A 1 96 ? -3.548 -6.369 11.413 1.00 91.00 96 SER A C 1
ATOM 708 O O . SER A 1 96 ? -3.759 -7.551 11.136 1.00 91.00 96 SER A O 1
ATOM 710 N N . ASP A 1 97 ? -2.821 -5.994 12.466 1.00 88.81 97 ASP A N 1
ATOM 711 C CA . ASP A 1 97 ? -2.189 -6.928 13.410 1.00 88.81 97 ASP A CA 1
ATOM 712 C C . ASP A 1 97 ? -1.370 -8.043 12.722 1.00 88.81 97 ASP A C 1
ATOM 714 O O . ASP A 1 97 ? -1.355 -9.203 13.133 1.00 88.81 97 ASP A O 1
ATOM 718 N N . GLY A 1 98 ? -0.688 -7.694 11.624 1.00 86.94 98 GLY A N 1
ATOM 719 C CA . GLY A 1 98 ? 0.123 -8.621 10.828 1.00 86.94 98 GLY A CA 1
ATOM 720 C C . GLY A 1 98 ? -0.667 -9.569 9.916 1.00 86.94 98 GLY A C 1
ATOM 721 O O . GLY A 1 98 ? -0.055 -10.376 9.213 1.00 86.94 98 GLY A O 1
ATOM 722 N N . ILE A 1 99 ? -1.997 -9.466 9.878 1.00 88.00 99 ILE A N 1
ATOM 723 C CA . ILE A 1 99 ? -2.875 -10.249 9.003 1.00 88.00 99 ILE A CA 1
ATOM 724 C C . ILE A 1 99 ? -3.207 -9.423 7.762 1.00 88.00 99 ILE A C 1
ATOM 726 O O . ILE A 1 99 ? -3.636 -8.281 7.879 1.00 88.00 99 ILE A O 1
ATOM 730 N N . LEU A 1 100 ? -3.039 -10.002 6.569 1.00 89.75 100 LEU A N 1
ATOM 731 C CA . LEU A 1 100 ? -3.483 -9.381 5.320 1.00 89.75 100 LEU A CA 1
ATOM 732 C C . LEU A 1 100 ? -5.011 -9.290 5.306 1.00 89.75 100 LEU A C 1
ATOM 734 O O . LEU A 1 100 ? -5.682 -10.321 5.286 1.00 89.75 100 LEU A O 1
ATOM 738 N N . ILE A 1 101 ? -5.537 -8.069 5.299 1.00 91.06 101 ILE A N 1
ATOM 739 C CA . ILE A 1 101 ? -6.982 -7.817 5.269 1.00 91.06 101 ILE A CA 1
ATOM 740 C C . ILE A 1 101 ? -7.462 -7.355 3.895 1.00 91.06 101 ILE A C 1
ATOM 742 O O . ILE A 1 101 ? -8.605 -7.622 3.545 1.00 91.06 101 ILE A O 1
ATOM 746 N N . ASP A 1 102 ? -6.593 -6.706 3.114 1.00 91.44 102 ASP A N 1
ATOM 747 C CA . ASP A 1 102 ? -6.895 -6.301 1.745 1.00 91.44 102 ASP A CA 1
ATOM 748 C C . ASP A 1 102 ? -5.617 -6.113 0.912 1.00 91.44 102 ASP A C 1
ATOM 750 O O . ASP A 1 102 ? -4.503 -5.989 1.439 1.00 91.44 102 ASP A O 1
ATOM 754 N N . LYS A 1 103 ? -5.760 -6.119 -0.412 1.00 94.38 103 LYS A N 1
ATOM 755 C CA . LYS A 1 103 ? -4.672 -5.944 -1.371 1.00 94.38 103 LYS A CA 1
ATOM 756 C C . LYS A 1 103 ? -5.184 -5.300 -2.651 1.00 94.38 103 LYS A C 1
ATOM 758 O O . LYS A 1 103 ? -6.116 -5.794 -3.275 1.00 94.38 103 LYS A O 1
ATOM 763 N N . THR A 1 104 ? -4.467 -4.285 -3.115 1.00 95.25 104 THR A N 1
ATOM 764 C CA . THR A 1 104 ? -4.730 -3.628 -4.397 1.00 95.25 104 THR A CA 1
ATOM 765 C C . THR A 1 104 ? -3.460 -3.514 -5.240 1.00 95.25 104 THR A C 1
ATOM 767 O O . THR A 1 104 ? -2.353 -3.818 -4.780 1.00 95.25 104 THR A O 1
ATOM 770 N N . ARG A 1 105 ? -3.607 -3.106 -6.501 1.00 95.56 105 ARG A N 1
ATOM 771 C CA . ARG A 1 105 ? -2.489 -2.725 -7.372 1.00 95.56 105 ARG A CA 1
ATOM 772 C C . ARG A 1 105 ? -2.649 -1.269 -7.768 1.00 95.56 105 ARG A C 1
ATOM 774 O O . ARG A 1 105 ? -3.767 -0.830 -8.019 1.00 95.56 105 ARG A O 1
ATOM 781 N N . THR A 1 106 ? -1.542 -0.539 -7.850 1.00 95.12 106 THR A N 1
ATOM 782 C CA . THR A 1 106 ? -1.590 0.843 -8.328 1.00 95.12 106 THR A CA 1
ATOM 783 C C . THR A 1 106 ? -2.058 0.912 -9.782 1.00 95.12 106 THR A C 1
ATOM 785 O O . THR A 1 106 ? -1.674 0.081 -10.612 1.00 95.12 106 THR A O 1
ATOM 788 N N . SER A 1 107 ? -2.871 1.919 -10.088 1.00 94.06 107 SER A N 1
ATOM 789 C CA . SER A 1 107 ? -3.337 2.229 -11.445 1.00 94.06 107 SER A CA 1
ATOM 790 C C . SER A 1 107 ? -2.206 2.787 -12.325 1.00 94.06 107 SER A C 1
ATOM 792 O O . SER A 1 107 ? -1.092 3.026 -11.853 1.00 94.06 107 SER A O 1
ATOM 794 N N . SER A 1 108 ? -2.482 3.041 -13.608 1.00 95.50 108 SER A N 1
ATOM 795 C CA . SER A 1 1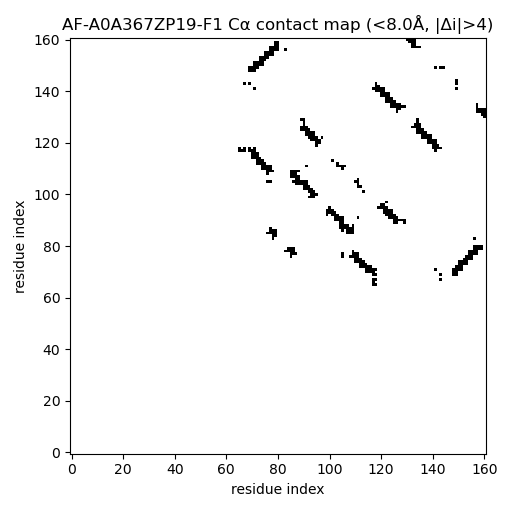08 ? -1.512 3.611 -14.563 1.00 95.50 108 SER A CA 1
ATOM 796 C C . SER A 1 108 ? -0.999 5.005 -14.187 1.00 95.50 108 SER A C 1
ATOM 798 O O . SER A 1 108 ? 0.084 5.414 -14.594 1.00 95.50 108 SER A O 1
ATOM 800 N N . ASP A 1 109 ? -1.766 5.745 -13.391 1.00 92.69 109 ASP A N 1
ATOM 801 C CA . ASP A 1 109 ? -1.383 7.032 -12.806 1.00 92.69 109 ASP A CA 1
ATOM 802 C C . ASP A 1 109 ? -0.700 6.889 -11.430 1.00 92.69 109 ASP A C 1
ATOM 804 O O . ASP A 1 109 ? -0.368 7.885 -10.787 1.00 92.69 109 ASP A O 1
ATOM 808 N N . GLY A 1 110 ? -0.438 5.655 -10.989 1.00 93.12 110 GLY A N 1
ATOM 809 C CA . GLY A 1 110 ? 0.218 5.342 -9.723 1.00 93.12 110 GLY A CA 1
ATOM 810 C C . GLY A 1 110 ? -0.705 5.449 -8.510 1.00 93.12 110 GLY A C 1
ATOM 811 O O . GLY A 1 110 ? -0.223 5.325 -7.384 1.00 93.12 110 GLY A O 1
ATOM 812 N N . THR A 1 111 ? -2.006 5.687 -8.699 1.00 94.56 111 THR A N 1
ATOM 813 C CA . THR A 1 111 ? -2.955 5.830 -7.587 1.00 94.56 111 THR A CA 1
ATOM 814 C C . THR A 1 111 ? -3.315 4.493 -6.946 1.00 94.56 111 THR A C 1
ATOM 816 O O . THR A 1 111 ? -3.332 3.453 -7.605 1.00 94.56 111 THR A O 1
ATOM 819 N N . TYR A 1 112 ? -3.620 4.522 -5.649 1.00 94.56 112 TYR A N 1
ATOM 820 C CA . TYR A 1 112 ? -4.189 3.405 -4.895 1.00 94.56 112 TYR A CA 1
ATOM 821 C C . TYR A 1 112 ? -5.173 3.928 -3.844 1.00 94.56 112 TYR A C 1
ATOM 823 O O . TYR A 1 112 ? -5.074 5.084 -3.420 1.00 94.56 112 TYR A O 1
ATOM 831 N N . PHE A 1 113 ? -6.097 3.078 -3.397 1.00 93.00 113 PHE A N 1
ATOM 832 C CA . PHE A 1 113 ? -6.977 3.382 -2.274 1.00 93.00 113 PHE A CA 1
ATOM 833 C C . PHE A 1 113 ? -7.473 2.117 -1.562 1.00 93.00 113 PHE A C 1
ATOM 835 O O . PHE A 1 113 ? -7.457 1.032 -2.138 1.00 93.00 113 PHE A O 1
ATOM 842 N N . PHE A 1 114 ? -7.908 2.298 -0.317 1.00 91.00 114 PHE A N 1
ATOM 843 C CA . PHE A 1 114 ? -8.588 1.340 0.548 1.00 91.00 114 PHE A CA 1
ATOM 844 C C . PHE A 1 114 ? -9.693 2.084 1.289 1.00 91.00 114 PHE A C 1
ATOM 846 O O . PHE A 1 114 ? -9.414 3.081 1.959 1.00 91.00 114 PHE A O 1
ATOM 853 N N . ASP A 1 115 ? -10.929 1.629 1.173 1.00 89.31 115 ASP A N 1
ATOM 854 C CA . ASP A 1 115 ? -12.088 2.240 1.811 1.00 89.31 115 ASP A CA 1
ATOM 855 C C . ASP A 1 115 ? -12.684 1.324 2.885 1.00 89.31 115 ASP A C 1
ATOM 857 O O . ASP A 1 115 ? -12.189 0.232 3.158 1.00 89.31 115 ASP A O 1
ATOM 861 N N . ASN A 1 116 ? -13.732 1.816 3.548 1.00 84.62 116 ASN A N 1
ATOM 862 C CA . ASN A 1 116 ? -14.485 1.066 4.549 1.00 84.62 116 ASN A CA 1
ATOM 863 C C . ASN A 1 116 ? -13.631 0.446 5.671 1.00 84.62 116 ASN A C 1
ATOM 865 O O . ASN A 1 116 ? -13.955 -0.614 6.209 1.00 84.62 116 ASN A O 1
ATOM 869 N N . LEU A 1 117 ? -12.539 1.114 6.041 1.00 86.62 117 LEU A N 1
ATOM 870 C CA . LEU A 1 117 ? -11.657 0.633 7.095 1.00 86.62 117 LEU A CA 1
ATOM 871 C C . LEU A 1 117 ? -12.204 1.054 8.456 1.00 86.62 117 LEU A C 1
ATOM 873 O O . LEU A 1 117 ? -12.699 2.168 8.611 1.00 86.62 117 LEU A O 1
ATOM 877 N N . GLY A 1 118 ? -12.112 0.168 9.443 1.00 85.12 118 GLY A N 1
ATOM 878 C CA . GLY A 1 118 ? -12.442 0.496 10.827 1.00 85.12 118 GLY A CA 1
ATOM 879 C C . GLY A 1 118 ? -11.291 1.209 11.536 1.00 85.12 118 GLY A C 1
ATOM 880 O O . GLY A 1 118 ? -10.158 1.240 11.049 1.00 85.12 118 GLY A O 1
ATOM 881 N N . GLN A 1 119 ? -11.550 1.724 12.734 1.00 85.38 119 GLN A N 1
ATOM 882 C CA . GLN A 1 119 ? -10.474 2.139 13.633 1.00 85.38 119 GLN A CA 1
ATOM 883 C C . GLN A 1 119 ? -9.529 0.966 13.945 1.00 85.38 119 GLN A C 1
ATOM 885 O O . GLN A 1 119 ? -9.961 -0.184 14.050 1.00 85.38 119 GLN A O 1
ATOM 890 N N . GLY A 1 120 ? -8.243 1.253 14.112 1.00 86.81 120 GLY A N 1
ATOM 891 C CA . GLY A 1 120 ? -7.228 0.236 14.367 1.00 86.81 120 GLY A CA 1
ATOM 892 C C . GLY A 1 120 ? -5.842 0.642 13.888 1.00 86.81 120 GLY A C 1
ATOM 893 O O . GLY A 1 120 ? -5.634 1.743 13.380 1.00 86.81 120 GLY A O 1
ATOM 894 N N . THR A 1 121 ? -4.885 -0.264 14.052 1.00 89.88 121 THR A N 1
ATOM 895 C CA . THR A 1 121 ? -3.526 -0.107 13.533 1.00 89.88 121 THR A CA 1
ATOM 896 C C . THR A 1 121 ? -3.362 -0.947 12.273 1.00 89.88 121 THR A C 1
ATOM 898 O O . THR A 1 121 ? -3.826 -2.088 12.204 1.00 89.88 121 THR A O 1
ATOM 901 N N . TYR A 1 122 ? -2.716 -0.357 11.272 1.00 92.38 122 TYR A N 1
ATOM 902 C CA . TYR A 1 122 ? -2.554 -0.941 9.952 1.00 92.38 122 TYR A CA 1
ATOM 903 C C . TYR A 1 122 ? -1.123 -0.802 9.438 1.00 92.38 122 TYR A C 1
ATOM 905 O O . TYR A 1 122 ? -0.476 0.225 9.647 1.00 92.38 122 TYR A O 1
ATOM 913 N N . ASP A 1 123 ? -0.681 -1.796 8.673 1.00 95.06 123 ASP A N 1
ATOM 914 C CA . ASP A 1 123 ? 0.550 -1.741 7.892 1.00 95.06 123 ASP A CA 1
ATOM 915 C C . ASP A 1 123 ? 0.183 -1.624 6.411 1.00 95.06 123 ASP A C 1
ATOM 917 O O . ASP A 1 123 ? -0.487 -2.502 5.865 1.00 95.06 123 ASP A O 1
ATOM 921 N N . LEU A 1 124 ? 0.671 -0.592 5.729 1.00 96.31 124 LEU A N 1
ATOM 922 C CA . LEU A 1 124 ? 0.678 -0.555 4.268 1.00 96.31 124 LEU A CA 1
ATOM 923 C C . LEU A 1 124 ? 2.039 -0.996 3.774 1.00 96.31 124 LEU A C 1
ATOM 925 O O . LEU A 1 124 ? 3.046 -0.335 4.040 1.00 96.31 124 LEU A O 1
ATOM 929 N N . ARG A 1 125 ? 2.065 -2.085 3.018 1.00 97.44 125 ARG A N 1
ATOM 930 C CA . ARG A 1 125 ? 3.281 -2.619 2.413 1.00 97.44 125 ARG A CA 1
ATOM 931 C C . ARG A 1 125 ? 3.215 -2.465 0.909 1.00 97.44 125 ARG A C 1
ATOM 933 O O . ARG A 1 125 ? 2.234 -2.831 0.274 1.00 97.44 125 ARG A O 1
ATOM 940 N N . PHE A 1 126 ? 4.280 -1.928 0.347 1.00 97.69 126 PHE A N 1
ATOM 941 C CA . PHE A 1 126 ? 4.407 -1.612 -1.064 1.00 97.69 126 PHE A CA 1
ATOM 942 C C . PHE A 1 126 ? 5.519 -2.457 -1.665 1.00 97.69 126 PHE A C 1
ATOM 944 O O . PHE A 1 126 ? 6.580 -2.604 -1.051 1.00 97.69 126 PHE A O 1
ATOM 951 N N . ALA A 1 127 ? 5.303 -2.936 -2.891 1.00 96.94 127 ALA A N 1
ATOM 952 C CA . ALA A 1 127 ? 6.335 -3.566 -3.715 1.00 96.94 127 ALA A CA 1
ATOM 953 C C . ALA A 1 127 ? 7.022 -4.790 -3.066 1.00 96.94 127 ALA A C 1
ATOM 955 O O . ALA A 1 127 ? 8.185 -5.065 -3.358 1.00 96.94 127 ALA A O 1
ATOM 956 N N . GLU A 1 128 ? 6.311 -5.539 -2.213 1.00 94.62 128 GLU A N 1
ATOM 957 C CA . GLU A 1 128 ? 6.826 -6.765 -1.574 1.00 94.62 128 GLU A CA 1
ATOM 958 C C . GLU A 1 128 ? 7.264 -7.818 -2.608 1.00 94.62 128 GLU A C 1
ATOM 960 O O . GLU A 1 128 ? 8.273 -8.494 -2.420 1.00 94.62 128 GLU A O 1
ATOM 965 N N . ASP A 1 129 ? 6.538 -7.912 -3.723 1.00 93.44 129 ASP A N 1
ATOM 966 C CA . ASP A 1 129 ? 6.756 -8.843 -4.836 1.00 93.44 129 ASP A CA 1
ATOM 967 C C . ASP A 1 129 ? 7.395 -8.187 -6.073 1.00 93.44 129 ASP A C 1
ATOM 969 O O . ASP A 1 129 ? 7.605 -8.842 -7.095 1.00 93.44 129 ASP A O 1
ATOM 973 N N . SER A 1 130 ? 7.712 -6.891 -6.013 1.00 94.62 130 SER A N 1
ATOM 974 C CA . SER A 1 130 ? 8.323 -6.194 -7.146 1.00 94.62 130 SER A CA 1
ATOM 975 C C . SER A 1 130 ? 9.728 -6.730 -7.390 1.00 94.62 130 SER A C 1
ATOM 977 O O . SER A 1 130 ? 10.430 -7.052 -6.436 1.00 94.62 130 SER A O 1
ATOM 979 N N . THR A 1 131 ? 10.194 -6.734 -8.641 1.00 95.38 131 THR A N 1
ATOM 980 C CA . THR A 1 131 ? 11.611 -6.928 -9.020 1.00 95.38 131 THR A CA 1
ATOM 981 C C . THR A 1 131 ? 12.333 -5.601 -9.279 1.00 95.38 131 THR A C 1
ATOM 983 O O . THR A 1 131 ? 13.553 -5.531 -9.153 1.00 95.38 131 THR A O 1
ATOM 986 N N . VAL A 1 132 ? 11.585 -4.523 -9.532 1.00 95.38 132 VAL A N 1
ATOM 987 C CA . VAL A 1 132 ? 12.110 -3.205 -9.925 1.00 95.38 132 VAL A CA 1
ATOM 988 C C . VAL A 1 132 ? 12.329 -2.286 -8.725 1.00 95.38 132 VAL A C 1
ATOM 990 O O . VAL A 1 132 ? 13.319 -1.559 -8.685 1.00 95.38 132 VAL A O 1
ATOM 993 N N . PHE A 1 133 ? 11.425 -2.317 -7.745 1.00 96.62 133 PHE A N 1
ATOM 994 C CA . PHE A 1 133 ? 11.432 -1.404 -6.602 1.00 96.62 133 PHE A CA 1
ATOM 995 C C . PHE A 1 133 ? 11.778 -2.117 -5.300 1.00 96.62 133 PHE A C 1
ATOM 997 O O . PHE A 1 133 ? 11.453 -3.290 -5.115 1.00 96.62 133 PHE A O 1
ATOM 1004 N N . LYS A 1 134 ? 12.418 -1.399 -4.377 1.00 97.25 134 LYS A N 1
ATOM 1005 C CA . LYS A 1 134 ? 12.583 -1.855 -2.994 1.00 97.25 134 LYS A CA 1
ATOM 1006 C C . LYS A 1 134 ? 11.226 -1.848 -2.288 1.00 97.25 134 LYS A C 1
ATOM 1008 O O . LYS A 1 134 ? 10.428 -0.932 -2.487 1.00 97.25 134 LYS A O 1
ATOM 1013 N N . SER A 1 135 ? 10.992 -2.844 -1.437 1.00 96.56 135 SER A N 1
ATOM 1014 C CA . SER A 1 135 ? 9.793 -2.895 -0.604 1.00 96.56 135 SER A CA 1
ATOM 1015 C C . SER A 1 135 ? 9.791 -1.758 0.413 1.00 96.56 135 SER A C 1
ATOM 1017 O O . SER A 1 135 ? 10.842 -1.415 0.966 1.00 96.56 135 SER A O 1
ATOM 1019 N N . LYS A 1 136 ? 8.614 -1.215 0.713 1.00 96.81 136 LYS A N 1
ATOM 1020 C CA . LYS A 1 136 ? 8.449 -0.159 1.717 1.00 96.81 136 LYS A CA 1
ATOM 1021 C C . LYS A 1 136 ? 7.226 -0.438 2.575 1.00 96.81 136 LYS A C 1
ATOM 1023 O O . LYS A 1 136 ? 6.206 -0.854 2.042 1.00 96.81 136 LYS A O 1
ATOM 1028 N N . THR A 1 137 ? 7.321 -0.166 3.871 1.00 96.25 137 THR A N 1
ATOM 1029 C CA . THR A 1 137 ? 6.216 -0.342 4.821 1.00 96.25 137 THR A CA 1
ATOM 1030 C C . THR A 1 137 ? 5.918 0.973 5.526 1.00 96.25 137 THR A C 1
ATOM 1032 O O . THR A 1 137 ? 6.845 1.688 5.911 1.00 96.25 137 THR A O 1
ATOM 1035 N N . ILE A 1 138 ? 4.635 1.281 5.696 1.00 94.44 138 ILE A N 1
ATOM 1036 C CA . ILE A 1 138 ? 4.120 2.430 6.439 1.00 94.44 138 ILE A CA 1
ATOM 1037 C C . ILE A 1 138 ? 3.184 1.910 7.528 1.00 94.44 138 ILE A C 1
ATOM 1039 O O . ILE A 1 138 ? 2.289 1.127 7.236 1.00 94.44 138 ILE A O 1
ATOM 1043 N N . TYR A 1 139 ? 3.381 2.368 8.760 1.00 92.06 139 TYR A N 1
ATOM 1044 C CA . TYR A 1 139 ? 2.531 2.034 9.901 1.00 92.06 139 TYR A CA 1
ATOM 1045 C C . TYR A 1 139 ? 1.547 3.173 10.156 1.00 92.06 139 TYR A C 1
ATOM 1047 O O . TYR A 1 139 ? 1.958 4.332 10.260 1.00 92.06 139 TYR A O 1
ATOM 1055 N N . LEU A 1 140 ? 0.261 2.851 10.249 1.00 89.75 140 LEU A N 1
ATOM 1056 C CA . LEU A 1 140 ? -0.838 3.797 10.404 1.00 89.75 140 LEU A CA 1
ATOM 1057 C C . LEU A 1 140 ? -1.681 3.439 11.623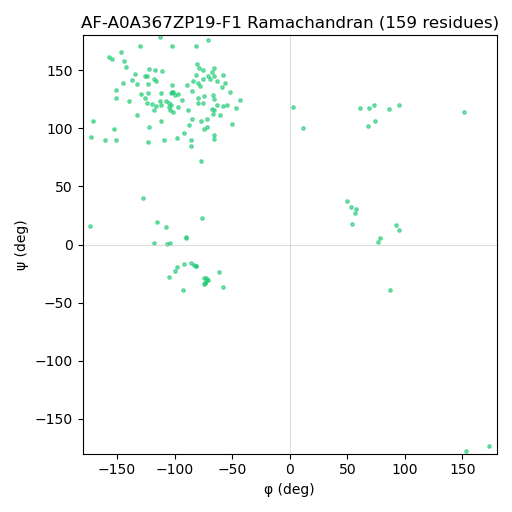 1.00 89.75 140 LEU A C 1
ATOM 1059 O O . LEU A 1 140 ? -1.920 2.268 11.894 1.00 89.75 140 LEU A O 1
ATOM 1063 N N . SER A 1 141 ? -2.199 4.455 12.305 1.00 87.38 141 SER A N 1
ATOM 1064 C CA . SER A 1 141 ? -3.195 4.287 13.361 1.00 87.38 141 SER A CA 1
ATOM 1065 C C . SER A 1 141 ? -4.416 5.130 13.024 1.00 87.38 141 SER A C 1
ATOM 1067 O O . SER A 1 141 ? -4.309 6.341 12.838 1.00 87.38 141 SER A O 1
ATOM 1069 N N . LEU A 1 142 ? -5.562 4.470 12.925 1.00 84.19 142 LEU A N 1
ATOM 1070 C CA . LEU A 1 142 ? -6.866 5.035 12.619 1.00 84.19 142 LEU A CA 1
ATOM 1071 C C . LEU A 1 142 ? -7.664 5.102 13.921 1.00 84.19 142 LEU A C 1
ATOM 1073 O O . LEU A 1 142 ? -7.946 4.073 14.529 1.00 84.19 142 LEU A O 1
ATOM 1077 N N . PHE A 1 143 ? -7.992 6.306 14.373 1.00 79.19 143 PHE A N 1
ATOM 1078 C CA . PHE A 1 143 ? -8.713 6.547 15.626 1.00 79.19 143 PHE A CA 1
ATOM 1079 C C . PHE A 1 143 ? -9.844 7.536 15.393 1.00 79.19 143 PHE A C 1
ATOM 1081 O O . PHE A 1 143 ? -9.682 8.487 14.616 1.00 79.19 143 PHE A O 1
ATOM 1088 N N . GLU A 1 144 ? -11.012 7.279 15.988 1.00 67.75 144 GLU A N 1
ATOM 1089 C CA . GLU A 1 144 ? -12.180 8.141 15.815 1.00 67.75 144 GLU A CA 1
ATOM 1090 C C . GLU A 1 144 ? -11.860 9.517 16.396 1.00 67.75 144 GLU A C 1
ATOM 1092 O O . GLU A 1 144 ? -11.546 9.664 17.577 1.00 67.75 144 GLU A O 1
ATOM 1097 N N . THR A 1 145 ? -11.915 10.542 15.547 1.00 56.97 145 THR A N 1
ATOM 1098 C CA . THR A 1 145 ? -11.963 11.925 16.012 1.00 56.97 145 THR A CA 1
ATOM 1099 C C . THR A 1 145 ? -13.406 12.363 15.841 1.00 56.97 145 THR A C 1
ATOM 1101 O O . THR A 1 145 ? -13.955 12.260 14.743 1.00 56.97 145 THR A O 1
ATOM 1104 N N . SER A 1 146 ? -14.062 12.742 16.938 1.00 56.31 146 SER A N 1
ATOM 1105 C CA . SER A 1 146 ? -15.493 13.053 16.949 1.00 56.31 146 SER A CA 1
ATOM 1106 C C . SER A 1 146 ? -15.851 14.036 15.827 1.00 56.31 146 SER A C 1
ATOM 1108 O O . SER A 1 146 ? -15.578 15.229 15.939 1.00 56.31 146 SER A O 1
ATOM 1110 N N . GLY A 1 147 ? -16.464 13.533 14.751 1.00 53.19 147 GLY A N 1
ATOM 1111 C CA . GLY A 1 147 ? -17.030 14.349 13.674 1.00 53.19 147 GLY A CA 1
ATOM 1112 C C . GLY A 1 147 ? -16.158 14.615 12.439 1.00 53.19 147 GLY A C 1
ATOM 1113 O O . GLY A 1 147 ? -16.548 15.461 11.638 1.00 53.19 147 GLY A O 1
ATOM 1114 N N . VAL A 1 148 ? -15.033 13.923 12.229 1.00 56.81 148 VAL A N 1
ATOM 1115 C CA . VAL A 1 148 ? -14.266 14.032 10.969 1.00 56.81 148 VAL A CA 1
ATOM 1116 C C . VAL A 1 148 ? -14.256 12.691 10.250 1.00 56.81 148 VAL A C 1
ATOM 1118 O O . VAL A 1 148 ? -13.725 11.723 10.784 1.00 56.81 148 VAL A O 1
ATOM 1121 N N . SER A 1 149 ? -14.798 12.641 9.027 1.00 56.97 149 SER A N 1
ATOM 1122 C CA . SER A 1 149 ? -14.556 11.530 8.099 1.00 56.97 149 SER A CA 1
ATOM 1123 C C . SER A 1 149 ? -13.050 11.459 7.811 1.00 56.97 149 SER A C 1
ATOM 1125 O O . SER A 1 149 ? -12.502 12.375 7.193 1.00 56.97 149 SER A O 1
ATOM 1127 N N . PRO A 1 150 ? -12.349 10.422 8.276 1.00 72.06 150 PRO A N 1
ATOM 1128 C CA . PRO A 1 150 ? -10.894 10.389 8.289 1.00 72.06 150 PRO A CA 1
ATOM 1129 C C . PRO A 1 150 ? -10.375 9.880 6.943 1.00 72.06 150 PRO A C 1
ATOM 1131 O O . PRO A 1 150 ? -10.120 8.695 6.727 1.00 72.06 150 PRO A O 1
ATOM 1134 N N . VAL A 1 15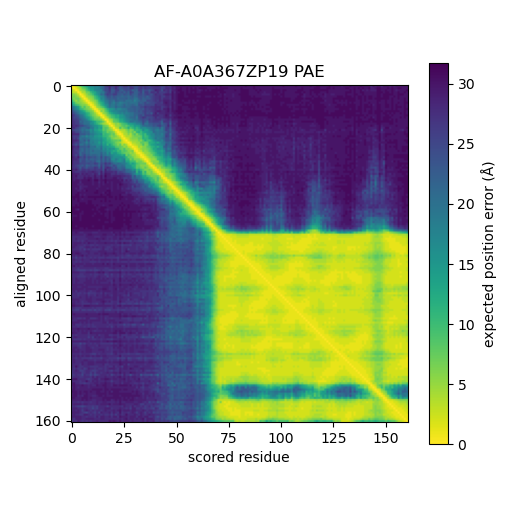1 ? -10.268 10.820 6.010 1.00 79.44 151 VAL A N 1
ATOM 1135 C CA . VAL A 1 151 ? -9.695 10.616 4.682 1.00 79.44 151 VAL A CA 1
ATOM 1136 C C . VAL A 1 151 ? -8.191 10.871 4.766 1.00 79.44 151 VAL A C 1
ATOM 1138 O O . VAL A 1 151 ? -7.752 11.983 5.059 1.00 79.44 151 VAL A O 1
ATOM 1141 N N . LEU A 1 152 ? -7.393 9.835 4.522 1.00 84.44 152 LEU A N 1
ATOM 1142 C CA . LEU A 1 152 ? -5.945 9.850 4.680 1.00 84.44 152 LEU A CA 1
ATOM 1143 C C . LEU A 1 152 ? -5.241 9.753 3.332 1.00 84.44 152 LEU A C 1
ATOM 1145 O O . LEU A 1 152 ? -5.388 8.765 2.618 1.00 84.44 152 LEU A O 1
ATOM 1149 N N . ASN A 1 153 ? -4.443 10.773 3.018 1.00 90.69 153 ASN A N 1
ATOM 1150 C CA . ASN A 1 153 ? -3.637 10.828 1.804 1.00 90.69 153 ASN A CA 1
ATOM 1151 C C . ASN A 1 153 ? -2.175 10.469 2.108 1.00 90.69 153 ASN A C 1
ATOM 1153 O O . ASN A 1 153 ? -1.489 11.228 2.796 1.00 90.69 153 ASN A O 1
ATOM 1157 N N . TYR A 1 154 ? -1.693 9.345 1.577 1.00 90.62 154 TYR A N 1
ATOM 1158 C CA . TYR A 1 154 ? -0.314 8.885 1.736 1.00 90.62 154 TYR A CA 1
ATOM 1159 C C . TYR A 1 154 ? 0.379 8.704 0.385 1.00 90.62 154 TYR A C 1
ATOM 1161 O O . TYR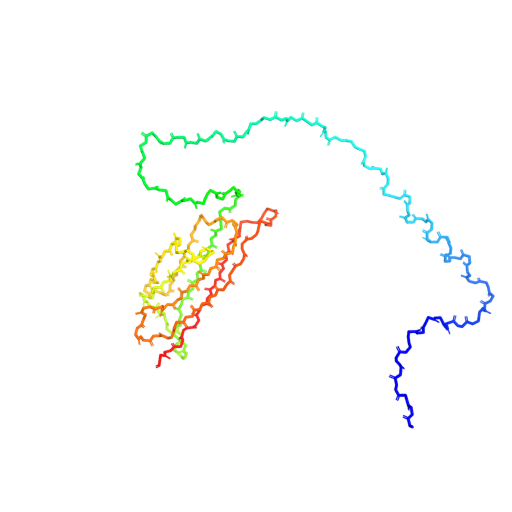 A 1 154 ? 0.235 7.693 -0.289 1.00 90.62 154 TYR A O 1
ATOM 1169 N N . ASN A 1 155 ? 1.202 9.677 0.002 1.00 93.62 155 ASN A N 1
ATOM 1170 C CA . ASN A 1 155 ? 2.013 9.579 -1.210 1.00 93.62 155 ASN A CA 1
ATOM 1171 C C . ASN A 1 155 ? 3.369 8.936 -0.922 1.00 93.62 155 ASN A C 1
ATOM 1173 O O . ASN A 1 155 ? 4.039 9.268 0.060 1.00 93.62 155 ASN A O 1
ATOM 1177 N N . ILE A 1 156 ? 3.796 8.036 -1.803 1.00 95.81 156 ILE A N 1
ATOM 1178 C CA . ILE A 1 156 ? 4.965 7.189 -1.599 1.00 95.81 156 ILE A CA 1
ATOM 1179 C C . ILE A 1 156 ? 5.939 7.326 -2.761 1.00 95.81 156 ILE A C 1
ATOM 1181 O O . ILE A 1 156 ? 5.604 7.083 -3.913 1.00 95.81 156 ILE A O 1
ATOM 1185 N N . LEU A 1 157 ? 7.194 7.638 -2.435 1.00 97.12 157 LEU A N 1
ATOM 1186 C CA . LEU A 1 157 ? 8.318 7.453 -3.347 1.00 97.12 157 LEU A CA 1
ATOM 1187 C C . LEU A 1 157 ? 8.964 6.090 -3.096 1.00 97.12 157 LEU A C 1
ATOM 1189 O O . LEU A 1 157 ? 9.371 5.800 -1.960 1.00 97.12 157 LEU A O 1
ATOM 1193 N N . LEU A 1 158 ? 9.059 5.280 -4.150 1.00 96.69 158 LEU A N 1
ATOM 1194 C CA . LEU A 1 158 ? 9.766 4.002 -4.150 1.00 96.69 158 LEU A CA 1
ATOM 1195 C C . LEU A 1 158 ? 11.124 4.137 -4.826 1.00 96.69 158 LEU A C 1
ATOM 1197 O O . LEU A 1 158 ? 11.246 4.651 -5.937 1.00 96.69 158 LEU A O 1
ATOM 1201 N N . GLU A 1 159 ? 12.155 3.634 -4.166 1.00 97.00 159 GLU A N 1
ATOM 1202 C CA . GLU A 1 159 ? 13.484 3.526 -4.754 1.00 97.00 159 GLU A CA 1
ATOM 1203 C C . GLU A 1 159 ? 13.554 2.304 -5.664 1.00 97.00 159 GLU A C 1
ATOM 1205 O O . GLU A 1 159 ? 13.054 1.231 -5.315 1.00 97.00 159 GLU A O 1
ATOM 1210 N N . LYS A 1 160 ? 14.205 2.452 -6.821 1.00 93.38 160 LYS A N 1
ATOM 1211 C CA . LYS A 1 160 ? 14.592 1.292 -7.625 1.00 93.38 160 LYS A CA 1
ATOM 1212 C C . LYS A 1 160 ? 15.638 0.468 -6.868 1.00 93.38 160 LYS A C 1
ATOM 1214 O O . LYS A 1 160 ? 16.359 1.004 -6.021 1.00 93.38 160 LYS A O 1
ATOM 1219 N N . ARG A 1 161 ? 15.662 -0.835 -7.133 1.00 91.12 161 ARG A N 1
ATOM 1220 C CA . ARG A 1 161 ? 16.708 -1.719 -6.615 1.00 91.12 161 ARG A CA 1
ATOM 1221 C C . ARG A 1 161 ? 18.070 -1.402 -7.214 1.00 91.12 161 ARG A C 1
ATOM 1223 O O . ARG A 1 161 ? 18.110 -0.977 -8.389 1.00 91.12 161 ARG A O 1
#

Solvent-accessible surface area (backbone atoms only — not comparable to full-atom values): 10511 Å² total; per-residue (Å²): 141,83,86,85,82,87,77,88,80,82,86,80,88,72,87,85,77,90,89,66,67,70,64,62,58,56,61,64,64,65,69,71,78,76,78,83,79,84,78,88,87,81,87,85,82,85,86,78,79,84,74,81,83,79,73,97,64,95,74,88,80,82,92,69,88,63,89,52,102,53,61,26,32,43,32,34,38,32,21,31,54,96,73,67,44,52,36,48,68,37,47,35,39,36,22,44,91,86,39,82,76,50,73,48,56,19,38,83,75,5,36,46,70,49,66,77,35,52,62,46,54,37,39,42,36,34,23,80,86,47,88,59,36,46,59,48,76,47,82,46,76,44,70,91,50,97,90,57,83,53,70,42,81,56,71,40,74,36,46,65,106

Foldseek 3Di:
DDDDDPDDDDDDPDDDDPDDPVVVVVVVVVPPPPPPPDDDDDDDDDDDDPDPPDDPDDDDDPPDDFPDPAKAKEKEFEAEPPVRAGDFQKKKFKDFPNHTPDIDTAHNRRMDMDIRDHFGKIKIWIRPPPQFWDIDIDIDGGDDDPPDRHYHYDYYHTYTD

InterPro domains:
  IPR013783 Immunoglobulin-like fold [G3DSA:2.60.40.10] (70-144)